Protein AF-A0A1J5IS56-F1 (afdb_monomer_lite)

Foldseek 3Di:
DQVVVLVVQVVVCVVCVVVPPPGRDHGDDDDPDDDDPDDDPPPPPPPPVPDDDDVCVVVVVVPPD

Structure (mmCIF, N/CA/C/O backbone):
data_AF-A0A1J5IS56-F1
#
_entry.id   AF-A0A1J5IS56-F1
#
loop_
_atom_site.group_PDB
_atom_site.id
_atom_site.type_symbol
_atom_site.label_atom_id
_atom_site.label_alt_id
_atom_site.label_comp_id
_atom_site.label_asym_id
_atom_site.label_entity_id
_atom_site.label_seq_id
_atom_site.pdbx_PDB_ins_code
_atom_site.Cartn_x
_atom_site.Cartn_y
_atom_site.Cartn_z
_atom_site.occupancy
_atom_site.B_iso_or_equiv
_atom_site.auth_seq_id
_atom_site.auth_comp_id
_atom_site.auth_asym_id
_atom_site.auth_atom_id
_atom_site.pdbx_PDB_model_num
ATOM 1 N N . MET A 1 1 ? 5.339 8.015 1.756 1.00 81.31 1 MET A N 1
ATOM 2 C CA . MET A 1 1 ? 3.973 8.404 2.188 1.00 81.31 1 MET A CA 1
ATOM 3 C C . MET A 1 1 ? 3.234 7.299 2.941 1.00 81.31 1 MET A C 1
ATOM 5 O O . MET A 1 1 ? 2.760 7.585 4.030 1.00 81.31 1 MET A O 1
ATOM 9 N N . ALA A 1 2 ? 3.144 6.061 2.431 1.00 92.69 2 ALA A N 1
ATOM 10 C CA . ALA A 1 2 ? 2.428 4.971 3.119 1.00 92.69 2 ALA A CA 1
ATOM 11 C C . ALA A 1 2 ? 2.939 4.703 4.549 1.00 92.69 2 ALA A C 1
ATOM 13 O O . ALA A 1 2 ? 2.138 4.690 5.475 1.00 92.69 2 ALA A O 1
ATOM 14 N N . ASN A 1 3 ? 4.261 4.637 4.750 1.00 94.62 3 ASN A N 1
ATOM 15 C CA . ASN A 1 3 ? 4.854 4.452 6.084 1.00 94.62 3 ASN A CA 1
ATOM 16 C C . ASN A 1 3 ? 4.465 5.569 7.063 1.00 94.62 3 ASN A C 1
ATOM 18 O O . ASN A 1 3 ? 4.052 5.285 8.175 1.00 94.62 3 ASN A O 1
ATOM 22 N N . ILE A 1 4 ? 4.516 6.834 6.626 1.00 96.88 4 ILE A N 1
ATOM 23 C CA . ILE A 1 4 ? 4.121 7.993 7.448 1.00 96.88 4 ILE A CA 1
ATOM 24 C C . ILE A 1 4 ? 2.658 7.861 7.888 1.00 96.88 4 ILE A C 1
ATOM 26 O O . ILE A 1 4 ? 2.327 8.098 9.048 1.00 96.88 4 ILE A O 1
ATOM 30 N N . ARG A 1 5 ? 1.781 7.447 6.965 1.00 96.56 5 ARG A N 1
ATOM 31 C CA . ARG A 1 5 ? 0.365 7.204 7.263 1.00 96.56 5 ARG A CA 1
ATOM 32 C C . ARG A 1 5 ? 0.190 6.047 8.247 1.00 96.56 5 ARG A C 1
ATOM 34 O O . ARG A 1 5 ? -0.610 6.180 9.165 1.00 96.56 5 ARG A O 1
ATOM 41 N N . GLN A 1 6 ? 0.942 4.956 8.087 1.00 97.69 6 GLN A N 1
ATOM 42 C CA . GLN A 1 6 ? 0.876 3.822 9.007 1.00 97.69 6 GLN A CA 1
ATOM 43 C C . GLN A 1 6 ? 1.331 4.232 10.408 1.00 97.69 6 GLN A C 1
ATOM 45 O O . GLN A 1 6 ? 0.610 3.990 11.363 1.00 97.69 6 GLN A O 1
ATOM 50 N N . THR A 1 7 ? 2.447 4.952 10.536 1.00 97.69 7 THR A N 1
ATOM 51 C CA . THR A 1 7 ? 2.930 5.448 11.833 1.00 97.69 7 THR A CA 1
ATOM 52 C C . THR A 1 7 ? 1.917 6.372 12.515 1.00 97.69 7 THR A C 1
ATOM 54 O O . THR A 1 7 ? 1.728 6.300 13.727 1.00 97.69 7 THR A O 1
ATOM 57 N N . ALA A 1 8 ? 1.231 7.230 11.754 1.00 97.44 8 ALA A N 1
ATOM 58 C CA . ALA A 1 8 ? 0.180 8.086 12.303 1.00 97.44 8 ALA A CA 1
ATOM 59 C C . ALA A 1 8 ? -1.019 7.273 12.822 1.00 97.44 8 ALA A C 1
ATOM 61 O O . ALA A 1 8 ? -1.548 7.567 13.894 1.00 97.44 8 ALA A O 1
ATOM 62 N N . LEU A 1 9 ? -1.426 6.241 12.080 1.00 97.19 9 LEU A N 1
ATOM 63 C CA . LEU A 1 9 ? -2.489 5.323 12.483 1.00 97.19 9 LEU A CA 1
ATOM 64 C C . LEU A 1 9 ? -2.101 4.473 13.697 1.00 97.19 9 LEU A C 1
ATOM 66 O O . LEU A 1 9 ? -2.925 4.294 14.590 1.00 97.19 9 LEU A O 1
ATOM 70 N N . ASP A 1 10 ? -0.853 4.014 13.761 1.00 97.88 10 ASP A N 1
ATOM 71 C CA . ASP A 1 10 ? -0.313 3.266 14.895 1.00 97.88 10 ASP A CA 1
ATOM 72 C C . ASP A 1 10 ? -0.388 4.106 16.174 1.00 97.88 10 ASP A C 1
ATOM 74 O O . ASP A 1 10 ? -0.979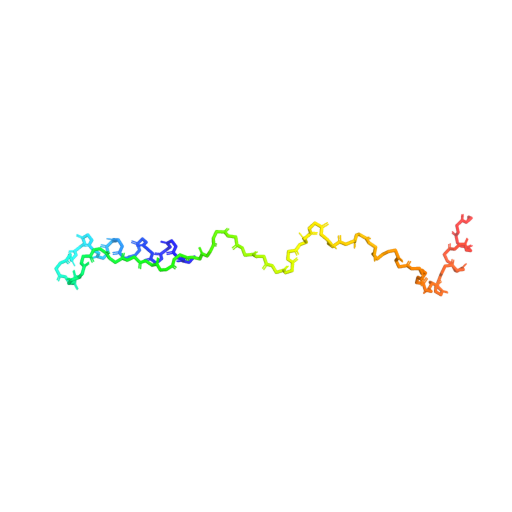 3.672 17.161 1.00 97.88 10 ASP A O 1
ATOM 78 N N . LYS A 1 11 ? 0.097 5.354 16.118 1.00 98.12 11 LYS A N 1
ATOM 79 C CA . LYS A 1 11 ? 0.026 6.294 17.244 1.00 98.12 11 LYS A CA 1
ATOM 80 C C . LYS A 1 11 ? -1.417 6.584 17.667 1.00 98.12 11 LYS A C 1
ATOM 82 O O . LYS A 1 11 ? -1.707 6.678 18.855 1.00 98.12 11 LYS A O 1
ATOM 87 N N . ALA A 1 12 ? -2.331 6.741 16.710 1.00 97.38 12 ALA A N 1
ATOM 88 C CA . ALA A 1 12 ? -3.739 6.985 17.013 1.00 97.38 12 ALA A CA 1
ATOM 89 C C . ALA A 1 12 ? -4.406 5.773 17.686 1.00 97.38 12 ALA A C 1
ATOM 91 O O . ALA A 1 12 ? -5.203 5.954 18.607 1.00 97.38 12 ALA A O 1
ATOM 92 N N . TYR A 1 13 ? -4.065 4.557 17.246 1.00 97.81 13 TYR A N 1
ATOM 93 C CA . TYR A 1 13 ? -4.561 3.311 17.827 1.00 97.81 13 TYR A CA 1
ATOM 94 C C . TYR A 1 13 ? -4.034 3.085 19.246 1.00 97.81 13 TYR A C 1
ATOM 96 O O . TYR A 1 13 ? -4.802 2.694 20.115 1.00 97.81 13 TYR A O 1
ATOM 104 N N . GLU A 1 14 ? -2.757 3.380 19.505 1.00 97.69 14 GLU A N 1
ATOM 105 C CA . GLU A 1 14 ? -2.176 3.310 20.854 1.00 97.69 14 GLU A CA 1
ATOM 106 C C . GLU A 1 14 ? -2.864 4.263 21.838 1.00 97.69 14 GLU A C 1
ATOM 108 O O . GLU A 1 14 ? -3.038 3.927 23.005 1.00 97.69 14 GLU A O 1
ATOM 113 N N . GLN A 1 15 ? -3.269 5.447 21.370 1.00 98.06 15 GLN A N 1
ATOM 114 C CA . GLN A 1 15 ? -3.920 6.447 22.214 1.00 98.06 15 GLN A CA 1
ATOM 115 C C . GLN A 1 15 ? -5.394 6.139 22.496 1.00 98.06 15 GLN A C 1
ATOM 117 O O . GLN A 1 15 ? -5.860 6.437 23.589 1.00 98.06 15 GLN A O 1
ATOM 122 N N . ASN A 1 16 ? -6.137 5.616 21.513 1.00 97.38 16 ASN A N 1
ATOM 123 C CA . ASN A 1 16 ? -7.591 5.427 21.611 1.00 97.38 16 ASN A CA 1
ATOM 124 C C . ASN A 1 16 ? -8.034 4.158 20.852 1.00 97.38 16 ASN A C 1
ATOM 126 O O . ASN A 1 16 ? -8.657 4.266 19.784 1.00 97.38 16 ASN A O 1
ATOM 130 N N . PRO A 1 17 ? -7.688 2.951 21.333 1.00 96.88 17 PRO A N 1
ATOM 131 C CA . PRO A 1 17 ? -7.988 1.704 20.628 1.00 96.88 17 PRO A CA 1
ATOM 132 C C . PRO A 1 17 ? -9.497 1.467 20.449 1.00 96.88 17 PRO A C 1
ATOM 134 O O . PRO A 1 17 ? -9.924 0.922 19.433 1.00 96.88 17 PRO A O 1
ATOM 137 N N . GLU A 1 18 ? -10.324 1.939 21.381 1.00 97.44 18 GLU A N 1
ATOM 138 C CA . GLU A 1 18 ? -11.784 1.811 21.372 1.00 97.44 18 GLU A CA 1
ATOM 139 C C . GLU A 1 18 ? -12.460 2.540 20.204 1.00 97.44 18 GLU A C 1
ATOM 141 O O . GLU A 1 18 ? -13.561 2.172 19.792 1.00 97.44 18 GLU A O 1
ATOM 146 N N . ARG A 1 19 ? -11.794 3.543 19.614 1.00 96.88 19 ARG A N 1
ATOM 147 C CA . ARG A 1 19 ? -12.300 4.246 18.423 1.00 96.88 19 ARG A CA 1
ATOM 148 C C . ARG A 1 19 ? -12.201 3.404 17.151 1.00 96.88 19 ARG A C 1
ATOM 150 O O . ARG A 1 19 ? -12.795 3.765 16.135 1.00 96.88 19 ARG A O 1
ATOM 157 N N . PHE A 1 20 ? -11.475 2.289 17.192 1.0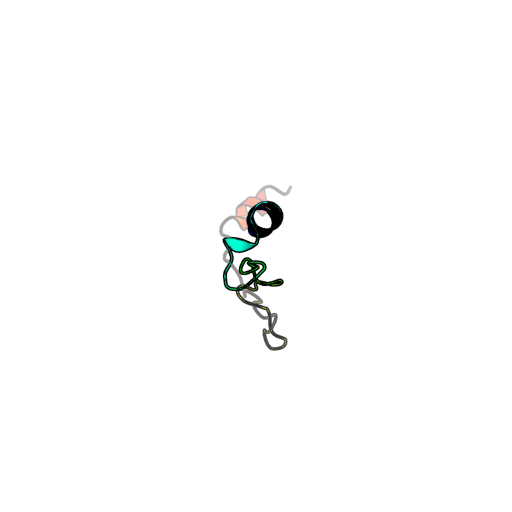0 96.81 20 PHE A N 1
ATOM 158 C CA . PHE A 1 20 ? -11.261 1.401 16.058 1.00 96.81 20 PHE A CA 1
ATOM 159 C C . PHE A 1 20 ? -12.027 0.088 16.251 1.00 96.81 20 PHE A C 1
ATOM 161 O O . PHE A 1 20 ? -11.496 -0.912 16.725 1.00 96.81 20 PHE A O 1
ATOM 168 N N . SER A 1 21 ? -13.287 0.060 15.807 1.00 95.56 21 SER A N 1
ATOM 169 C CA . SER A 1 21 ? -14.198 -1.090 15.963 1.00 95.56 21 SER A CA 1
ATOM 170 C C . SER A 1 21 ? -13.736 -2.393 15.297 1.00 95.56 21 SER A C 1
ATOM 172 O O . SER A 1 21 ? -14.276 -3.458 15.584 1.00 95.56 21 SER A O 1
ATOM 174 N N . LYS A 1 22 ? -12.745 -2.321 14.403 1.00 95.50 22 LYS A N 1
ATOM 175 C CA . LYS A 1 22 ? -12.166 -3.466 13.682 1.00 95.50 22 LYS A CA 1
ATOM 176 C C . LYS A 1 22 ? -10.723 -3.774 14.104 1.00 95.50 22 LYS A C 1
ATOM 178 O O . LYS A 1 22 ? -10.029 -4.499 13.397 1.00 95.50 22 LYS A O 1
ATOM 183 N N . GLY A 1 23 ? -10.268 -3.223 15.230 1.00 94.38 23 GLY A N 1
ATOM 184 C CA . GLY A 1 23 ? -8.887 -3.355 15.690 1.00 94.38 23 GLY A CA 1
ATOM 185 C C . GLY A 1 23 ? -7.919 -2.447 14.929 1.00 94.38 23 GLY A C 1
ATOM 186 O O . GLY A 1 23 ? -8.317 -1.438 14.344 1.00 94.38 23 GLY A O 1
ATOM 187 N N . LYS A 1 24 ? -6.626 -2.786 14.968 1.00 95.88 24 LYS A N 1
ATOM 188 C CA . LYS A 1 24 ? -5.552 -1.921 14.470 1.00 95.88 24 LYS A CA 1
ATOM 189 C C . LYS A 1 24 ? -5.682 -1.657 12.957 1.00 95.88 24 LYS A C 1
ATOM 191 O O . LYS A 1 24 ? -5.647 -2.606 12.173 1.00 95.88 24 LYS A O 1
ATOM 196 N N . PRO A 1 25 ? -5.808 -0.392 12.519 1.00 96.38 25 PRO A N 1
ATOM 197 C CA . PRO A 1 25 ? -5.937 -0.061 11.102 1.00 96.38 25 PRO A CA 1
ATOM 198 C C . PRO A 1 25 ? -4.606 -0.220 10.345 1.00 96.38 25 PRO A C 1
ATOM 200 O O . PRO A 1 25 ? -3.532 0.086 10.866 1.00 96.38 25 PRO A O 1
ATOM 203 N N . MET A 1 26 ? -4.690 -0.644 9.081 1.00 96.88 26 MET A N 1
ATOM 204 C CA . MET A 1 26 ? -3.542 -0.838 8.188 1.00 96.88 26 MET A CA 1
ATOM 205 C C . MET A 1 26 ? -3.714 -0.039 6.893 1.00 96.88 26 MET A C 1
ATOM 207 O O . MET A 1 26 ? -4.783 -0.039 6.282 1.00 96.88 26 MET A O 1
ATOM 211 N N . VAL A 1 27 ? -2.654 0.640 6.461 1.00 96.19 27 VAL A N 1
ATOM 212 C CA . VAL A 1 27 ? -2.599 1.378 5.196 1.00 96.19 27 VAL A CA 1
ATOM 213 C C . VAL A 1 27 ? -2.344 0.407 4.050 1.00 96.19 27 VAL A C 1
ATOM 215 O O . VAL A 1 27 ? -1.516 -0.495 4.161 1.00 96.19 27 VAL A O 1
ATOM 218 N N . SER A 1 28 ? -3.005 0.634 2.914 1.00 94.94 28 SER A N 1
ATOM 219 C CA . SER A 1 28 ? -2.656 -0.052 1.670 1.00 94.94 28 SER A CA 1
ATOM 220 C C . SER A 1 28 ? -1.237 0.334 1.244 1.00 94.94 28 SER A C 1
ATOM 222 O O . SER A 1 28 ? -0.955 1.502 0.947 1.00 94.94 28 SER A O 1
ATOM 224 N N . MET A 1 29 ? -0.332 -0.641 1.275 1.00 93.06 29 MET A N 1
ATOM 225 C CA . MET A 1 29 ? 1.066 -0.448 0.906 1.00 93.06 29 MET A CA 1
ATOM 226 C C . MET A 1 29 ? 1.204 -0.415 -0.617 1.00 93.06 29 MET A C 1
ATOM 228 O O . MET A 1 29 ? 0.497 -1.150 -1.310 1.00 93.06 29 MET A O 1
ATOM 232 N N . PRO A 1 30 ? 2.112 0.411 -1.161 1.00 90.75 30 PRO A N 1
ATOM 233 C CA . PRO A 1 30 ? 2.417 0.346 -2.579 1.00 90.75 30 PRO A CA 1
ATOM 234 C C . PRO A 1 30 ? 3.004 -1.033 -2.935 1.00 90.75 30 PRO A C 1
ATOM 236 O O . PRO A 1 30 ? 3.599 -1.689 -2.070 1.00 90.75 30 PRO A O 1
ATOM 239 N N . PRO A 1 31 ? 2.872 -1.470 -4.199 1.00 91.25 31 PRO A N 1
ATOM 240 C CA . PRO A 1 31 ? 3.539 -2.672 -4.684 1.00 91.25 31 PRO A CA 1
ATOM 241 C C . PRO A 1 31 ? 5.051 -2.608 -4.435 1.00 91.25 31 PRO A C 1
ATOM 243 O O . PRO A 1 31 ? 5.652 -1.536 -4.505 1.00 91.25 31 PRO A O 1
ATOM 246 N N . LYS A 1 32 ? 5.673 -3.761 -4.157 1.00 91.19 32 LYS A N 1
ATOM 247 C CA . LYS A 1 32 ? 7.135 -3.855 -3.971 1.00 91.19 32 LYS A CA 1
ATOM 248 C C . LYS A 1 32 ? 7.904 -3.574 -5.260 1.00 91.19 32 LYS A C 1
ATOM 250 O O . LYS A 1 32 ? 9.008 -3.049 -5.205 1.00 91.19 32 LYS A O 1
ATOM 255 N N . VAL A 1 33 ? 7.314 -3.954 -6.386 1.00 89.31 33 VAL A N 1
ATOM 256 C CA . VAL A 1 33 ? 7.862 -3.793 -7.727 1.00 89.31 33 VAL A CA 1
ATOM 257 C C . VAL A 1 33 ? 6.761 -3.199 -8.590 1.00 89.31 33 VAL A C 1
ATOM 259 O O . VAL A 1 33 ? 5.601 -3.604 -8.494 1.00 89.31 33 VAL A O 1
ATOM 262 N N . VAL A 1 34 ? 7.128 -2.207 -9.391 1.00 89.56 34 VAL A N 1
ATOM 263 C CA . VAL A 1 34 ? 6.283 -1.629 -10.430 1.00 89.56 34 VAL A CA 1
ATOM 264 C C . VAL A 1 34 ? 7.132 -1.621 -11.687 1.00 89.56 34 VAL A C 1
ATOM 266 O O . VAL A 1 34 ? 8.164 -0.957 -11.722 1.00 89.56 34 VAL A O 1
ATOM 269 N N . GLU A 1 35 ? 6.707 -2.373 -12.692 1.00 89.62 35 GLU A N 1
ATOM 270 C CA . GLU A 1 35 ? 7.368 -2.437 -13.991 1.00 89.62 35 GLU A CA 1
ATOM 271 C C . GLU A 1 35 ? 6.475 -1.757 -15.020 1.00 89.62 35 GLU A C 1
ATOM 273 O O . GLU A 1 35 ? 5.264 -1.977 -15.068 1.00 89.62 35 GLU A O 1
ATOM 278 N N . ILE A 1 36 ? 7.081 -0.895 -15.828 1.00 84.38 36 ILE A N 1
ATOM 279 C CA . ILE A 1 36 ? 6.452 -0.312 -17.005 1.00 84.38 36 ILE A CA 1
ATOM 280 C C . ILE A 1 36 ? 7.267 -0.851 -18.171 1.00 84.38 36 ILE A C 1
ATOM 282 O O . ILE A 1 36 ? 8.449 -0.540 -18.266 1.00 84.38 36 ILE A O 1
ATOM 286 N N . ASN A 1 37 ? 6.636 -1.673 -19.010 1.00 83.81 37 ASN A N 1
ATOM 287 C CA . ASN A 1 37 ? 7.269 -2.406 -20.112 1.00 83.81 37 ASN A CA 1
ATOM 288 C C . ASN A 1 37 ? 8.415 -3.322 -19.638 1.00 83.81 37 ASN A C 1
ATOM 290 O O . ASN A 1 37 ? 9.581 -3.038 -19.913 1.00 83.81 37 ASN A O 1
ATOM 294 N N . PRO A 1 38 ? 8.108 -4.396 -18.892 1.00 82.88 38 PRO A N 1
ATOM 295 C CA . PRO A 1 38 ? 9.126 -5.380 -18.551 1.00 82.88 38 PRO A CA 1
ATOM 296 C C . PRO A 1 38 ? 9.665 -6.034 -19.824 1.00 82.88 38 PRO A C 1
ATOM 298 O O . PRO A 1 38 ? 8.882 -6.421 -20.689 1.00 82.88 38 PRO A O 1
ATOM 301 N N . VAL A 1 39 ? 10.988 -6.165 -19.913 1.00 78.88 39 VAL A N 1
ATOM 302 C CA . VAL A 1 39 ? 11.631 -6.940 -20.976 1.00 78.88 39 VAL A CA 1
ATOM 303 C C . VAL A 1 39 ? 11.426 -8.420 -20.657 1.00 78.88 39 VAL A C 1
ATOM 305 O O . VAL A 1 39 ? 11.805 -8.906 -19.591 1.00 78.88 39 VAL A O 1
ATOM 308 N N . THR A 1 40 ? 10.766 -9.114 -21.564 1.00 81.19 40 THR A N 1
ATOM 309 C CA . THR A 1 40 ? 10.487 -10.544 -21.554 1.00 81.19 40 THR A CA 1
ATOM 310 C C . THR A 1 40 ? 11.616 -11.310 -22.240 1.00 81.19 40 THR A C 1
ATOM 312 O O . THR A 1 40 ? 12.349 -10.765 -23.055 1.00 81.19 40 THR A O 1
ATOM 315 N N . GLU A 1 41 ? 11.755 -12.605 -21.951 1.00 77.69 41 GLU A N 1
ATOM 316 C CA . GLU A 1 41 ? 12.768 -13.464 -22.599 1.00 77.69 41 GLU A CA 1
ATOM 317 C C . GLU A 1 41 ? 12.590 -13.565 -24.127 1.00 77.69 41 GLU A C 1
ATOM 319 O O . GLU A 1 41 ? 13.499 -13.990 -24.834 1.00 77.69 41 GLU A O 1
ATOM 324 N N . THR A 1 42 ? 11.410 -13.186 -24.624 1.00 72.25 42 THR A N 1
ATOM 325 C CA . THR A 1 42 ? 11.042 -13.142 -26.043 1.00 72.25 42 THR A CA 1
ATOM 326 C C . THR A 1 42 ? 11.196 -11.764 -26.670 1.00 72.25 42 THR A C 1
ATOM 328 O O . THR A 1 42 ? 10.930 -11.622 -27.862 1.00 72.25 42 THR A O 1
ATOM 331 N N . ASP A 1 43 ? 11.564 -10.747 -25.891 1.00 69.12 43 ASP A N 1
ATOM 332 C CA . ASP A 1 43 ? 11.932 -9.464 -26.466 1.00 69.12 43 ASP A CA 1
ATOM 333 C C . ASP A 1 43 ? 13.288 -9.642 -27.142 1.00 69.12 43 ASP A C 1
ATOM 335 O O . ASP A 1 43 ? 14.347 -9.629 -26.515 1.00 69.12 43 ASP A O 1
ATOM 339 N N . ASP A 1 44 ? 13.227 -9.884 -28.448 1.00 64.75 44 ASP A N 1
ATOM 340 C CA . ASP A 1 44 ? 14.388 -9.885 -29.314 1.00 64.75 44 ASP A CA 1
ATOM 341 C C . ASP A 1 44 ? 15.108 -8.537 -29.157 1.00 64.75 44 ASP A C 1
ATOM 343 O O . ASP A 1 44 ? 14.541 -7.478 -29.431 1.00 64.75 44 ASP A O 1
ATOM 347 N N . ASP A 1 45 ? 16.398 -8.573 -28.813 1.00 62.03 45 ASP A N 1
ATOM 348 C CA . ASP A 1 45 ? 17.317 -7.415 -28.758 1.00 62.03 45 ASP A CA 1
ATOM 349 C C . ASP A 1 45 ? 17.494 -6.730 -30.142 1.00 62.03 45 ASP A C 1
ATOM 351 O O . ASP A 1 45 ? 18.311 -5.833 -30.358 1.00 62.03 45 ASP A O 1
ATOM 355 N N . TYR A 1 46 ? 16.717 -7.166 -31.135 1.00 60.34 46 TYR A N 1
ATOM 356 C CA . TYR A 1 46 ? 16.707 -6.689 -32.501 1.00 60.34 46 TYR A CA 1
ATOM 357 C C . 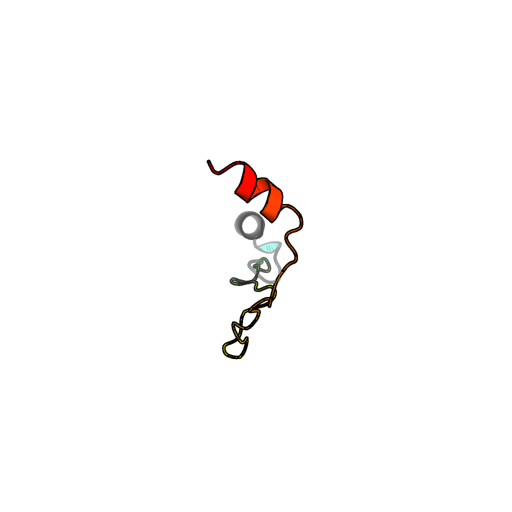TYR A 1 46 ? 15.841 -5.443 -32.642 1.00 60.34 46 TYR A C 1
ATOM 359 O O . TYR A 1 46 ? 14.841 -5.409 -33.354 1.00 60.34 46 TYR A O 1
ATOM 367 N N . THR A 1 47 ? 16.355 -4.349 -32.094 1.00 57.94 47 THR A N 1
ATOM 368 C CA . THR A 1 47 ? 16.383 -3.125 -32.897 1.00 57.94 47 THR A CA 1
ATOM 369 C C . THR A 1 47 ? 17.830 -2.841 -33.267 1.00 57.94 47 THR A C 1
ATOM 371 O O . THR A 1 47 ? 18.445 -1.875 -32.827 1.00 57.94 47 THR A O 1
ATOM 374 N N . ALA A 1 48 ? 18.402 -3.698 -34.116 1.00 59.12 48 ALA A N 1
ATOM 375 C CA . ALA A 1 48 ? 19.477 -3.245 -34.982 1.00 59.12 48 ALA A CA 1
ATOM 376 C C . ALA A 1 48 ? 18.848 -2.221 -35.935 1.00 59.12 48 ALA A C 1
ATOM 378 O O . ALA A 1 48 ? 18.390 -2.570 -37.023 1.00 59.12 48 ALA A O 1
ATOM 379 N N . GLU A 1 49 ? 18.734 -0.970 -35.482 1.00 61.75 49 GLU A N 1
ATOM 380 C CA . GLU A 1 49 ? 18.330 0.150 -36.319 1.00 61.75 49 GLU A CA 1
ATOM 381 C C . GLU A 1 49 ? 19.302 0.207 -37.498 1.00 61.75 49 GLU A C 1
ATOM 383 O O . GLU A 1 49 ? 20.454 0.633 -37.387 1.00 61.75 49 GLU A O 1
ATOM 388 N N . SER A 1 50 ? 18.850 -0.309 -38.639 1.00 61.91 50 SER A N 1
ATOM 389 C CA . SER A 1 50 ? 19.588 -0.267 -39.889 1.00 61.91 50 SER A CA 1
ATOM 390 C C . SER A 1 50 ? 19.570 1.172 -40.397 1.00 61.91 50 SER A C 1
ATOM 392 O O . SER A 1 50 ? 18.704 1.571 -41.166 1.00 61.91 50 SER A O 1
ATOM 394 N N . GLY A 1 51 ? 20.531 1.956 -39.907 1.00 64.06 51 GLY A N 1
ATOM 395 C CA . GLY A 1 51 ? 20.915 3.255 -40.442 1.00 64.06 51 GLY A CA 1
ATOM 396 C C . GLY A 1 51 ? 19.980 4.408 -4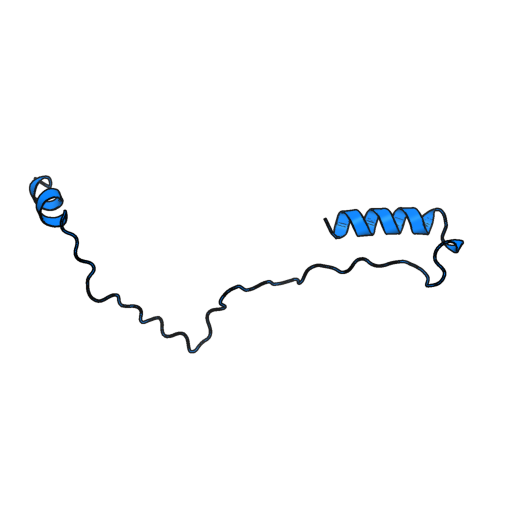0.085 1.00 64.06 51 GLY A C 1
ATOM 397 O O . GLY A 1 51 ? 18.964 4.635 -40.735 1.00 64.06 51 GLY A O 1
ATOM 398 N N . VAL A 1 52 ? 20.410 5.249 -39.145 1.00 67.31 52 VAL A N 1
ATOM 399 C CA . VAL A 1 52 ? 19.932 6.635 -39.093 1.00 67.31 52 VAL A CA 1
ATOM 400 C C . VAL A 1 52 ? 20.749 7.477 -40.081 1.00 67.31 52 VAL A C 1
ATOM 402 O O . VAL A 1 52 ? 21.972 7.353 -40.174 1.00 67.31 52 VAL A O 1
ATOM 405 N N . ASN A 1 53 ? 20.083 8.330 -40.862 1.00 72.50 53 ASN A N 1
ATOM 406 C CA . ASN A 1 53 ? 20.774 9.280 -41.731 1.00 72.50 53 ASN A CA 1
ATOM 407 C C . ASN A 1 53 ? 21.405 10.369 -40.856 1.00 72.50 53 ASN A C 1
ATOM 409 O O . ASN A 1 53 ? 20.685 11.141 -40.225 1.00 72.50 53 ASN A O 1
ATOM 413 N N . PHE A 1 54 ? 22.736 10.445 -40.826 1.00 75.12 54 PHE A N 1
ATOM 414 C CA . PHE A 1 54 ? 23.460 11.509 -40.137 1.00 75.12 54 PHE A CA 1
ATOM 415 C C . PHE A 1 54 ? 23.939 12.570 -41.147 1.00 75.12 54 PHE A C 1
ATOM 417 O O . PHE A 1 54 ? 25.089 12.526 -41.599 1.00 75.12 54 PHE A O 1
ATOM 424 N N . PRO A 1 55 ? 23.107 13.571 -41.492 1.00 78.88 55 PRO A N 1
ATOM 425 C CA . PRO A 1 55 ? 23.446 14.573 -42.504 1.00 78.88 55 PRO A CA 1
ATOM 426 C C . PRO A 1 55 ? 24.664 15.440 -42.140 1.00 78.88 55 PRO A C 1
ATOM 428 O O . PRO A 1 55 ? 25.212 16.128 -42.996 1.00 78.88 55 PRO A O 1
ATOM 431 N N . THR A 1 56 ? 25.111 15.420 -40.882 1.00 80.00 56 THR A N 1
ATOM 432 C CA . THR A 1 56 ? 26.255 16.196 -40.382 1.00 80.00 56 THR A CA 1
ATOM 433 C C . THR A 1 56 ? 27.563 15.406 -40.305 1.00 80.00 56 THR A C 1
ATOM 435 O O . THR A 1 56 ? 28.609 16.020 -40.079 1.00 80.00 56 THR A O 1
ATOM 438 N N . LEU A 1 57 ? 27.549 14.088 -40.555 1.00 79.25 57 LEU A N 1
ATOM 439 C CA . LEU A 1 57 ? 28.767 13.266 -40.612 1.00 79.25 57 LEU A CA 1
ATOM 440 C C . LEU A 1 57 ? 29.829 13.820 -41.575 1.00 79.25 57 LEU A C 1
ATOM 442 O O . LEU A 1 57 ? 30.990 13.887 -41.168 1.00 79.25 57 LEU A O 1
ATOM 446 N N . PRO A 1 58 ? 29.488 14.290 -42.796 1.00 77.19 58 PRO A N 1
ATOM 447 C CA . PRO A 1 58 ? 30.493 14.843 -43.703 1.00 77.19 58 PRO A CA 1
ATOM 448 C C . PRO A 1 58 ? 31.244 16.037 -43.099 1.00 77.19 58 PRO A C 1
ATOM 450 O O . PRO A 1 58 ? 32.452 16.172 -43.275 1.00 77.19 58 PRO A O 1
ATOM 453 N N . ARG A 1 59 ? 30.544 16.885 -42.332 1.00 78.19 59 ARG A N 1
ATOM 454 C CA . ARG A 1 59 ? 31.131 18.064 -41.681 1.00 78.19 59 ARG A CA 1
ATOM 455 C C . ARG A 1 59 ? 31.973 17.700 -40.458 1.00 78.19 59 ARG A C 1
ATOM 457 O O . ARG A 1 59 ? 32.972 18.362 -40.209 1.00 78.19 59 ARG A O 1
ATOM 464 N N . ALA A 1 60 ? 31.587 16.669 -39.708 1.00 77.94 60 ALA A N 1
ATOM 465 C CA . ALA A 1 60 ? 32.380 16.164 -38.589 1.0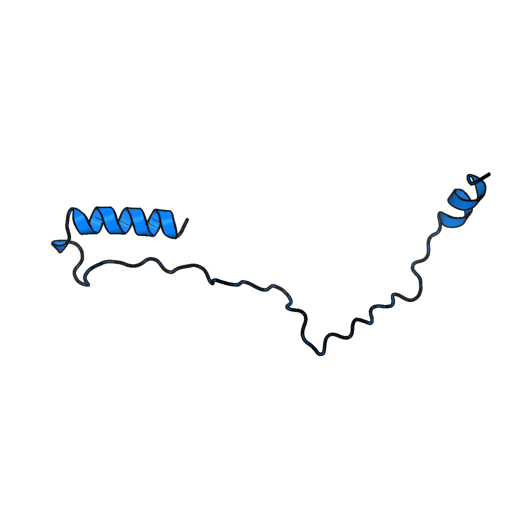0 77.94 60 ALA A CA 1
ATOM 466 C C . ALA A 1 60 ? 33.713 15.558 -39.066 1.00 77.94 60 ALA A C 1
ATOM 468 O O . ALA A 1 60 ? 34.753 15.859 -38.490 1.00 77.94 60 ALA A O 1
ATOM 469 N N . MET A 1 61 ? 33.695 14.788 -40.161 1.00 78.56 61 MET A N 1
ATOM 470 C CA . MET A 1 61 ? 34.904 14.194 -40.749 1.00 78.56 61 MET A CA 1
ATOM 471 C C . MET A 1 61 ? 35.864 15.242 -41.331 1.00 78.56 61 MET A C 1
ATOM 473 O O . MET A 1 61 ? 37.075 15.091 -41.220 1.00 78.56 61 MET A O 1
ATOM 477 N N . ALA A 1 62 ? 35.343 16.327 -41.912 1.00 73.44 62 ALA A N 1
ATOM 478 C CA . ALA A 1 62 ? 36.166 17.400 -42.478 1.00 73.44 62 ALA A CA 1
ATOM 479 C C . ALA A 1 62 ? 36.999 18.171 -41.433 1.00 73.44 62 ALA A C 1
ATOM 481 O O . ALA A 1 62 ? 38.002 18.781 -41.788 1.00 73.44 62 ALA A O 1
ATOM 482 N N . ASN A 1 63 ? 36.595 18.137 -40.161 1.00 63.41 63 ASN A N 1
ATOM 483 C CA . ASN A 1 63 ? 37.262 18.841 -39.062 1.00 63.41 63 ASN A CA 1
ATOM 484 C C . ASN A 1 63 ? 38.167 17.921 -38.218 1.00 63.41 63 ASN A C 1
ATOM 486 O O . ASN A 1 63 ? 38.657 18.352 -37.179 1.00 63.41 63 ASN A O 1
ATOM 490 N N . ALA A 1 64 ? 38.335 16.654 -38.611 1.00 63.81 64 ALA A N 1
ATOM 491 C CA . ALA A 1 64 ? 39.103 15.652 -37.866 1.00 63.81 64 ALA A CA 1
ATOM 492 C C . ALA A 1 64 ? 40.591 15.572 -38.281 1.00 63.81 64 ALA A C 1
ATOM 494 O O . ALA A 1 64 ? 41.249 14.574 -37.985 1.00 63.81 64 ALA A O 1
ATOM 495 N N . ILE A 1 65 ? 41.106 16.600 -38.969 1.00 55.75 65 ILE A N 1
ATOM 496 C CA . ILE A 1 65 ? 42.521 16.768 -39.346 1.00 55.75 65 ILE A CA 1
ATOM 497 C C . ILE A 1 65 ? 43.121 17.902 -38.520 1.00 55.75 65 ILE A C 1
ATOM 499 O O . ILE A 1 65 ? 42.483 18.979 -38.477 1.00 55.75 65 ILE A O 1
#

Secondary structure (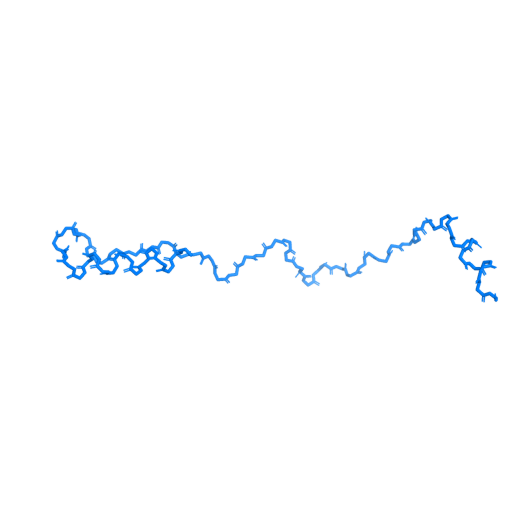DSSP, 8-state):
-HHHHHHHHHHHHHH-GGG-TTSS----PPPS---SSPPPTT------------TTHHHHHHT--

pLDDT: mean 84.13, std 13.38, range [55.75, 98.12]

Radius of gyration: 28.47 Å; chains: 1; bounding box: 57×32×66 Å

Sequence (65 aa):
MANIRQTALDKAYEQNPERFSKGKPMVSMPPKVVEINPVTETDDDYTAESGVNFPTLPRAMANAI